Protein AF-A0A3N2MIT5-F1 (afdb_monomer_lite)

Radius of gyration: 12.81 Å; chains: 1; bounding box: 23×27×37 Å

pLDDT: mean 94.45, std 5.13, range [71.5, 98.19]

Secondary structure (DSSP, 8-state):
-PPTT-EEEEEETTEEEEEEEEEEEE-SS-EEEEEEE-TTSPEEETT-HHHHHHHHHHHTTPPPPTT-

Structure (mmCIF, N/CA/C/O backbone):
data_AF-A0A3N2MIT5-F1
#
_entry.id   AF-A0A3N2MIT5-F1
#
loop_
_atom_site.group_PDB
_atom_site.id
_atom_site.type_symbol
_atom_site.label_atom_id
_atom_site.label_alt_id
_atom_site.label_comp_id
_atom_site.label_asym_id
_atom_site.label_entity_id
_atom_site.label_seq_id
_atom_site.pdbx_PDB_ins_code
_atom_site.Cartn_x
_atom_site.Cartn_y
_atom_site.Cartn_z
_atom_site.occupancy
_atom_site.B_iso_or_equiv
_atom_site.auth_seq_id
_atom_site.auth_comp_id
_atom_site.auth_asym_id
_atom_site.auth_atom_id
_atom_site.pdbx_PDB_model_num
ATOM 1 N N . MET A 1 1 ? 0.414 9.939 9.992 1.00 77.94 1 MET A N 1
ATOM 2 C CA . MET A 1 1 ? 0.271 8.467 9.930 1.00 77.94 1 MET A CA 1
ATOM 3 C C . MET A 1 1 ? -0.691 8.099 8.814 1.00 77.94 1 MET A C 1
ATOM 5 O O . MET A 1 1 ? -1.581 8.903 8.547 1.00 77.94 1 MET A O 1
ATOM 9 N N . PRO A 1 2 ? -0.525 6.939 8.160 1.00 88.75 2 PRO A N 1
ATOM 10 C CA . PRO A 1 2 ? -1.535 6.399 7.253 1.00 88.75 2 PRO A CA 1
ATOM 11 C C . PRO A 1 2 ? -2.892 6.238 7.945 1.00 88.75 2 PRO A C 1
ATOM 13 O O . PRO A 1 2 ? -2.945 6.040 9.158 1.00 88.75 2 PRO A O 1
ATOM 16 N N . LYS A 1 3 ? -3.982 6.307 7.179 1.00 93.31 3 LYS A N 1
ATOM 17 C CA . LYS A 1 3 ? -5.342 6.033 7.668 1.00 93.31 3 LYS A CA 1
ATOM 18 C C . LYS A 1 3 ? -5.715 4.569 7.437 1.00 93.31 3 LYS A C 1
ATOM 20 O O . LYS A 1 3 ? -5.226 3.949 6.497 1.00 93.31 3 LYS A O 1
ATOM 25 N N . LYS A 1 4 ? -6.627 4.021 8.246 1.00 95.94 4 LYS A N 1
ATOM 26 C CA . LYS A 1 4 ? -7.242 2.717 7.951 1.00 95.94 4 LYS A CA 1
ATOM 27 C C . LYS A 1 4 ? -7.895 2.757 6.563 1.00 95.94 4 LYS A C 1
ATOM 29 O O . LYS A 1 4 ? -8.555 3.736 6.227 1.00 95.94 4 LYS A O 1
ATOM 34 N N . GLY A 1 5 ? -7.676 1.714 5.766 1.00 96.06 5 GLY A N 1
ATOM 35 C CA . GLY A 1 5 ? -8.116 1.625 4.371 1.00 96.06 5 GLY A CA 1
ATOM 36 C C . GLY A 1 5 ? -7.173 2.282 3.358 1.00 96.06 5 GLY A C 1
ATOM 37 O O . GLY A 1 5 ? -7.353 2.087 2.163 1.00 96.06 5 GLY A O 1
ATOM 38 N N . GLN A 1 6 ? -6.152 3.017 3.805 1.00 97.56 6 GLN A N 1
ATOM 39 C CA . GLN A 1 6 ? -5.168 3.621 2.910 1.00 97.56 6 GLN A CA 1
ATOM 40 C C . GLN A 1 6 ? -4.238 2.549 2.332 1.00 97.56 6 GLN A C 1
ATOM 42 O O . GLN A 1 6 ? -3.761 1.670 3.053 1.00 97.56 6 GLN A O 1
ATOM 47 N N . TYR A 1 7 ? -3.926 2.654 1.046 1.00 97.88 7 TYR A N 1
ATOM 48 C CA . TYR A 1 7 ? -2.907 1.832 0.407 1.00 97.88 7 TYR A CA 1
ATOM 49 C C . TYR A 1 7 ? -1.510 2.394 0.678 1.00 97.88 7 TYR A C 1
ATOM 51 O O . TYR A 1 7 ? -1.301 3.608 0.737 1.00 97.88 7 TYR A O 1
ATOM 59 N N . VAL A 1 8 ? -0.541 1.504 0.850 1.00 97.25 8 VAL A N 1
ATOM 60 C CA . VAL A 1 8 ? 0.882 1.800 1.060 1.00 97.25 8 VAL A CA 1
ATOM 61 C C . VAL A 1 8 ? 1.727 0.758 0.327 1.00 97.25 8 VAL A C 1
ATOM 63 O O . VAL A 1 8 ? 1.207 -0.253 -0.142 1.00 97.25 8 VAL A O 1
ATOM 66 N N . PHE A 1 9 ? 3.040 0.963 0.242 1.00 96.62 9 PHE A N 1
ATOM 67 C CA . PHE A 1 9 ? 3.968 -0.049 -0.263 1.00 96.62 9 PHE A CA 1
ATOM 68 C C . PHE A 1 9 ? 5.020 -0.391 0.793 1.00 96.62 9 PHE A C 1
ATOM 70 O O . PHE A 1 9 ? 5.413 0.458 1.594 1.00 96.62 9 PHE A O 1
ATOM 77 N N . ARG A 1 10 ? 5.497 -1.639 0.793 1.00 96.12 10 ARG A N 1
ATOM 78 C CA . ARG A 1 10 ? 6.601 -2.088 1.658 1.00 96.12 10 ARG A CA 1
ATOM 79 C C . ARG A 1 10 ? 7.626 -2.894 0.875 1.00 96.12 10 ARG A C 1
ATOM 81 O O . ARG A 1 10 ? 7.252 -3.655 -0.015 1.00 96.12 10 ARG A O 1
ATOM 88 N N . LEU A 1 11 ? 8.898 -2.799 1.252 1.00 97.00 11 LEU A N 1
ATOM 89 C CA . LEU A 1 11 ? 9.941 -3.654 0.689 1.00 97.00 11 LEU A CA 1
ATOM 90 C C . LEU A 1 11 ? 9.886 -5.050 1.326 1.00 97.00 11 LEU A C 1
ATOM 92 O O . LEU A 1 11 ? 9.896 -5.189 2.549 1.00 97.00 11 LEU A O 1
ATOM 96 N N . LYS A 1 12 ? 9.829 -6.104 0.510 1.00 95.06 12 LYS A N 1
ATOM 97 C CA . LYS A 1 12 ? 9.897 -7.503 0.952 1.00 95.06 12 LYS A CA 1
ATOM 98 C C . LYS A 1 12 ? 10.691 -8.321 -0.064 1.00 95.06 12 LYS A C 1
ATOM 100 O O . LYS A 1 12 ? 10.239 -8.499 -1.190 1.00 95.06 12 LYS A O 1
ATOM 105 N N . ARG A 1 13 ? 11.844 -8.859 0.358 1.00 94.62 13 ARG A N 1
ATOM 106 C CA . ARG A 1 13 ? 12.714 -9.736 -0.457 1.00 94.62 13 ARG A CA 1
ATOM 107 C C . ARG A 1 13 ? 13.066 -9.142 -1.835 1.00 94.62 13 ARG A C 1
ATOM 109 O O . ARG A 1 13 ? 12.953 -9.828 -2.839 1.00 94.62 13 ARG A O 1
ATOM 116 N N . GLY A 1 14 ? 13.440 -7.860 -1.884 1.00 97.00 14 GLY A N 1
ATOM 117 C CA . GLY A 1 14 ? 13.824 -7.187 -3.134 1.00 97.00 14 GLY A CA 1
ATOM 118 C C . GLY A 1 14 ? 12.659 -6.712 -4.011 1.00 97.00 14 GLY A C 1
ATOM 119 O O . GLY A 1 14 ? 12.900 -6.255 -5.122 1.00 97.00 14 GLY A O 1
ATOM 120 N N . TYR A 1 15 ? 11.418 -6.783 -3.521 1.00 97.94 15 TYR A N 1
ATOM 121 C CA . TYR A 1 15 ? 10.240 -6.276 -4.227 1.00 97.94 15 TYR A CA 1
ATOM 122 C C . TYR A 1 15 ? 9.428 -5.321 -3.351 1.00 97.94 15 TYR A C 1
ATOM 124 O O . TYR A 1 15 ? 9.181 -5.603 -2.175 1.00 97.94 15 TYR A O 1
ATOM 132 N N . TRP A 1 16 ? 8.972 -4.213 -3.925 1.00 97.94 16 TRP A N 1
ATOM 133 C CA . TRP A 1 16 ? 7.948 -3.353 -3.351 1.00 97.94 16 TRP A CA 1
ATOM 134 C C . TRP A 1 16 ? 6.580 -4.007 -3.543 1.00 97.94 16 TRP A C 1
ATOM 136 O O . TRP A 1 16 ? 6.156 -4.275 -4.665 1.00 97.94 16 TRP A O 1
ATOM 146 N N . ARG A 1 17 ? 5.889 -4.287 -2.439 1.00 97.75 17 ARG A N 1
ATOM 147 C CA . ARG A 1 17 ? 4.553 -4.891 -2.443 1.00 97.75 17 ARG A CA 1
ATOM 148 C C . ARG A 1 17 ? 3.516 -3.898 -1.966 1.00 97.75 17 ARG A C 1
ATOM 150 O O . ARG A 1 17 ? 3.717 -3.267 -0.924 1.00 97.75 17 ARG A O 1
ATOM 157 N N . ILE A 1 18 ? 2.399 -3.828 -2.679 1.00 98.19 18 ILE A N 1
ATOM 158 C CA . ILE A 1 18 ? 1.247 -3.028 -2.278 1.00 98.19 18 ILE A CA 1
ATOM 159 C C . ILE A 1 18 ? 0.550 -3.693 -1.089 1.00 98.19 18 ILE A C 1
ATOM 161 O O . ILE A 1 18 ? 0.362 -4.911 -1.029 1.00 98.19 18 ILE A O 1
ATOM 165 N N . CYS A 1 19 ? 0.217 -2.879 -0.100 1.00 98.06 19 CYS A N 1
ATOM 166 C CA . CYS A 1 19 ? -0.467 -3.284 1.114 1.00 98.06 19 CYS A CA 1
ATOM 167 C C . CYS A 1 19 ? -1.604 -2.305 1.411 1.00 98.06 19 CYS A C 1
ATOM 169 O O . CYS A 1 19 ? -1.545 -1.147 1.008 1.00 98.06 19 CYS A O 1
ATOM 171 N N . ILE A 1 20 ? -2.598 -2.757 2.168 1.00 97.75 20 ILE A N 1
ATOM 172 C CA . ILE A 1 20 ? -3.660 -1.919 2.721 1.00 97.75 20 ILE A CA 1
ATOM 173 C C . ILE A 1 20 ? -3.491 -1.819 4.234 1.00 97.75 20 ILE A C 1
ATOM 175 O O . ILE A 1 20 ? -3.151 -2.801 4.901 1.00 97.75 20 ILE A O 1
ATOM 179 N N . VAL A 1 21 ? -3.710 -0.627 4.777 1.00 97.88 21 VAL A N 1
ATOM 180 C CA . VAL A 1 21 ? -3.682 -0.379 6.218 1.00 97.88 21 VAL A CA 1
ATOM 181 C C . VAL A 1 21 ? -4.956 -0.940 6.844 1.00 97.88 21 VAL A C 1
ATOM 183 O O . VAL A 1 21 ? -6.061 -0.490 6.538 1.00 97.88 21 VAL A O 1
ATOM 186 N N . THR A 1 22 ? -4.814 -1.922 7.730 1.00 97.44 22 THR A N 1
ATOM 187 C CA . THR A 1 22 ? -5.947 -2.615 8.371 1.00 97.44 22 THR A CA 1
ATOM 188 C C . THR A 1 22 ? -6.332 -2.002 9.712 1.00 97.44 22 THR A C 1
ATOM 190 O O . THR A 1 22 ? -7.499 -2.046 10.105 1.00 97.44 22 THR A O 1
ATOM 193 N N . GLU A 1 23 ? -5.370 -1.389 10.392 1.00 95.81 23 GLU A N 1
ATOM 194 C CA . GLU A 1 23 ? -5.534 -0.763 11.701 1.00 95.81 23 GLU A CA 1
ATOM 195 C C . GLU A 1 23 ? -4.523 0.371 11.877 1.00 95.81 23 GLU A C 1
ATOM 197 O O . GLU A 1 23 ? -3.438 0.343 11.297 1.00 95.81 23 GLU A O 1
ATOM 202 N N . VAL A 1 24 ? -4.884 1.361 12.687 1.00 95.94 24 VAL A N 1
ATOM 203 C CA . VAL A 1 24 ? -4.005 2.449 13.125 1.00 95.94 24 VAL A CA 1
ATOM 204 C C . VAL A 1 24 ? -4.152 2.515 14.636 1.00 95.94 24 VAL A C 1
ATOM 206 O O . VAL A 1 24 ? -5.280 2.538 15.127 1.00 95.94 24 VAL A O 1
ATOM 209 N N . PHE A 1 25 ? -3.041 2.516 15.363 1.00 93.44 25 PHE A N 1
ATOM 210 C CA . PHE A 1 25 ? -3.039 2.522 16.822 1.00 93.44 25 PHE A CA 1
ATOM 211 C C . PHE A 1 25 ? -2.074 3.581 17.347 1.00 93.44 25 PHE A C 1
ATOM 213 O O . PHE A 1 25 ? -1.026 3.843 16.756 1.00 93.44 25 PHE A O 1
ATOM 220 N N . SER A 1 26 ? -2.442 4.197 18.464 1.00 93.69 26 SER A N 1
ATOM 221 C CA . SER A 1 26 ? -1.617 5.166 19.176 1.00 93.69 26 SER A CA 1
ATOM 222 C C . SER A 1 26 ? -1.865 5.012 20.670 1.00 93.69 26 SER A C 1
ATOM 224 O O . SER A 1 26 ? -3.017 4.968 21.093 1.00 93.69 26 SER A O 1
ATOM 226 N N . ASN A 1 27 ? -0.793 4.925 21.449 1.00 89.38 27 ASN A N 1
ATOM 227 C CA . ASN A 1 27 ? -0.796 4.981 22.908 1.00 89.38 27 ASN A CA 1
ATOM 228 C C . ASN A 1 27 ? 0.285 5.971 23.383 1.00 89.38 27 ASN A C 1
ATOM 230 O O . ASN A 1 27 ? 0.974 6.575 22.559 1.00 89.38 27 ASN A O 1
ATOM 234 N N . ASP A 1 28 ? 0.444 6.123 24.698 1.00 91.50 28 ASP A N 1
ATOM 235 C CA . ASP A 1 28 ? 1.352 7.110 25.307 1.00 91.50 28 ASP A CA 1
ATOM 236 C C . ASP A 1 28 ? 2.842 6.890 24.977 1.00 91.50 28 ASP A C 1
ATOM 238 O O . ASP A 1 28 ? 3.662 7.785 25.165 1.00 91.50 28 ASP A O 1
ATOM 242 N N . THR A 1 29 ? 3.209 5.710 24.470 1.00 90.88 29 THR A N 1
ATOM 243 C CA . THR A 1 29 ? 4.608 5.310 24.224 1.00 90.88 29 THR A CA 1
ATOM 244 C C . THR A 1 29 ? 4.908 4.971 22.770 1.00 90.88 29 THR A C 1
ATOM 246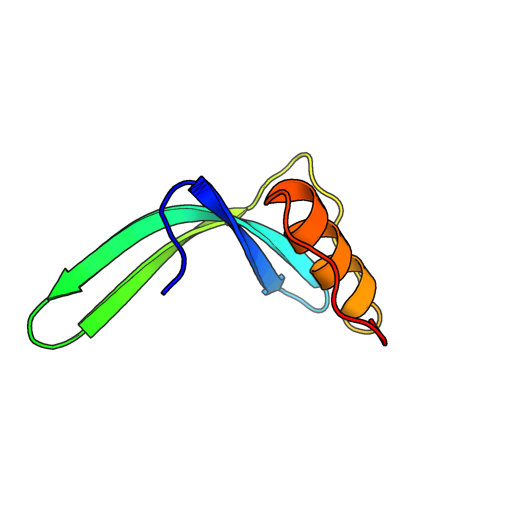 O O . THR A 1 29 ? 6.064 5.018 22.351 1.00 90.88 29 THR A O 1
ATOM 249 N N . CYS A 1 30 ? 3.896 4.626 21.974 1.00 88.88 30 CYS A N 1
ATOM 250 C CA . CYS A 1 30 ? 4.081 4.271 20.582 1.00 88.88 30 CYS A CA 1
ATOM 251 C C . CYS A 1 30 ? 2.842 4.562 19.739 1.00 88.88 30 CYS A C 1
ATOM 253 O O . CYS A 1 30 ? 1.695 4.487 20.176 1.00 88.88 30 CYS A O 1
ATOM 255 N N . SER A 1 31 ? 3.098 4.851 18.471 1.00 93.25 31 SER A N 1
ATOM 256 C CA . SER A 1 31 ? 2.066 4.919 17.454 1.00 93.25 31 SER A CA 1
ATOM 257 C C . SER A 1 31 ? 2.508 4.071 16.266 1.00 93.25 31 SER A C 1
ATOM 259 O O . SER A 1 31 ? 3.675 4.080 15.870 1.00 93.25 31 SER A O 1
ATOM 261 N N . GLY A 1 32 ? 1.584 3.289 15.715 1.00 93.75 32 GLY A N 1
ATOM 262 C CA . GLY A 1 32 ? 1.837 2.452 14.554 1.00 93.75 32 GLY A CA 1
ATOM 263 C C . GLY A 1 32 ? 0.590 2.178 13.724 1.00 93.75 32 GLY A C 1
ATOM 264 O O . GLY A 1 32 ? -0.478 2.763 13.909 1.00 93.75 32 GLY A O 1
ATOM 265 N N . TYR A 1 33 ? 0.755 1.297 12.747 1.00 96.00 33 TYR A N 1
ATOM 266 C CA . TYR A 1 33 ? -0.334 0.819 11.912 1.00 96.00 33 TYR A CA 1
ATOM 267 C C . TYR A 1 33 ? -0.032 -0.598 11.426 1.00 96.00 33 TYR A C 1
ATOM 269 O O . TYR A 1 33 ? 1.116 -0.936 11.125 1.00 96.00 33 TYR A O 1
ATOM 277 N N . GLY A 1 34 ? -1.069 -1.428 11.359 1.00 96.19 34 GLY A N 1
ATOM 278 C CA . GLY A 1 34 ? -1.002 -2.762 10.773 1.00 96.19 34 GLY A CA 1
ATOM 279 C C . GLY A 1 34 ? -1.246 -2.701 9.268 1.00 96.19 34 GLY A C 1
ATOM 280 O O . GLY A 1 34 ? -2.003 -1.859 8.775 1.00 96.19 34 GLY A O 1
ATOM 281 N N . ILE A 1 35 ? -0.597 -3.595 8.522 1.00 97.31 35 ILE A N 1
ATOM 282 C CA . ILE A 1 35 ? -0.737 -3.694 7.066 1.00 97.31 35 ILE A CA 1
ATOM 283 C C . ILE A 1 35 ? -0.995 -5.133 6.634 1.00 97.31 35 ILE A C 1
ATOM 285 O O . ILE A 1 35 ? -0.364 -6.068 7.130 1.00 97.31 35 ILE A O 1
ATOM 289 N N . LYS A 1 36 ? -1.850 -5.301 5.626 1.00 97.38 36 LYS A N 1
ATOM 290 C CA . LYS A 1 36 ? -2.066 -6.568 4.923 1.00 97.38 36 LYS A CA 1
ATOM 291 C C . LYS A 1 36 ? -1.637 -6.422 3.466 1.00 97.38 36 LYS A C 1
ATOM 293 O O . LYS A 1 36 ? -1.994 -5.445 2.815 1.00 97.38 36 LYS A O 1
ATOM 298 N N . THR A 1 37 ? -0.855 -7.369 2.949 1.00 96.50 37 THR A N 1
ATOM 299 C CA . THR A 1 37 ? -0.482 -7.384 1.524 1.00 96.50 37 THR A CA 1
ATOM 300 C C . THR A 1 37 ? -1.726 -7.596 0.659 1.00 96.50 37 THR A C 1
ATOM 302 O O . THR A 1 37 ? -2.602 -8.375 1.023 1.00 96.50 37 THR A O 1
ATOM 305 N N . CYS A 1 38 ? -1.817 -6.865 -0.451 1.00 95.69 38 CYS A N 1
ATOM 306 C CA . CYS A 1 38 ? -2.894 -7.016 -1.424 1.00 95.69 38 CYS A CA 1
ATOM 307 C C . CYS A 1 38 ? -2.480 -8.071 -2.458 1.00 95.69 38 CYS A C 1
ATOM 309 O O . CYS A 1 38 ? -1.591 -7.807 -3.261 1.00 95.69 38 CYS A O 1
ATOM 311 N N . ASP A 1 39 ? -3.093 -9.257 -2.433 1.00 90.06 39 ASP A N 1
ATOM 312 C CA . ASP A 1 39 ? -2.690 -10.370 -3.314 1.00 90.06 39 ASP A CA 1
ATOM 313 C C . ASP A 1 39 ? -3.050 -10.135 -4.793 1.00 90.06 39 ASP A C 1
ATOM 315 O O . ASP A 1 39 ? -2.405 -10.686 -5.679 1.00 90.06 39 ASP A O 1
ATOM 319 N N . ASN A 1 40 ? -4.025 -9.261 -5.063 1.00 93.06 40 ASN A N 1
ATOM 320 C CA . ASN A 1 40 ? -4.446 -8.879 -6.416 1.00 93.06 40 ASN A CA 1
ATOM 321 C C . ASN A 1 40 ? -3.644 -7.700 -7.000 1.00 93.06 40 ASN A C 1
ATOM 323 O O . ASN A 1 40 ? -4.001 -7.178 -8.051 1.00 93.06 40 ASN A O 1
ATOM 327 N N . GLU A 1 41 ? -2.594 -7.243 -6.315 1.00 96.06 41 GLU A N 1
ATOM 328 C CA . GLU A 1 41 ? -1.770 -6.115 -6.751 1.00 96.06 41 GLU A CA 1
ATOM 329 C C . GLU A 1 41 ? -0.395 -6.582 -7.245 1.00 96.06 41 GLU A C 1
ATOM 331 O O . GLU A 1 41 ? 0.183 -7.521 -6.683 1.00 96.06 41 GLU A O 1
ATOM 336 N N . PRO A 1 42 ? 0.179 -5.919 -8.266 1.00 94.44 42 PRO A N 1
ATOM 337 C CA . PRO A 1 42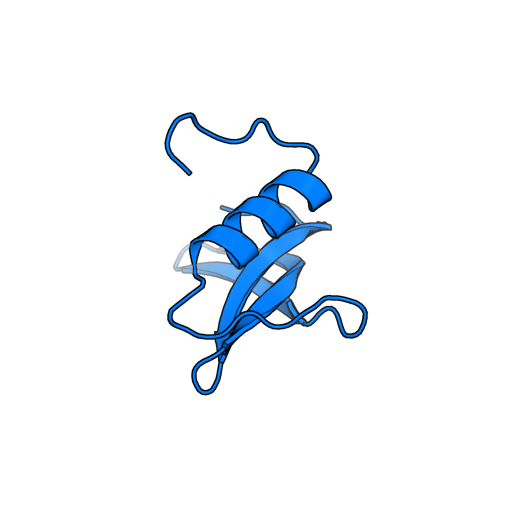 ? 1.505 -6.260 -8.748 1.00 94.44 42 PRO A CA 1
ATOM 338 C C . PRO A 1 42 ? 2.567 -6.040 -7.663 1.00 94.44 42 PRO A C 1
ATOM 340 O O . PRO A 1 42 ? 2.457 -5.186 -6.777 1.00 94.44 42 PRO A O 1
ATOM 343 N N . SER A 1 43 ? 3.640 -6.820 -7.760 1.00 96.94 43 SER A N 1
ATOM 344 C CA . SER A 1 43 ? 4.883 -6.559 -7.038 1.00 96.94 43 SER A CA 1
ATOM 345 C C . SER A 1 43 ? 5.859 -5.866 -7.975 1.00 96.94 43 SER A C 1
ATOM 347 O O . SER A 1 43 ? 6.046 -6.308 -9.106 1.00 96.94 43 SER A O 1
ATOM 349 N N . PHE A 1 44 ? 6.511 -4.817 -7.492 1.00 97.75 44 PHE A N 1
ATOM 350 C CA . PHE A 1 44 ? 7.478 -4.053 -8.272 1.00 97.75 44 PHE A CA 1
ATOM 351 C C . PHE A 1 44 ? 8.891 -4.442 -7.833 1.00 97.75 44 PHE A C 1
ATOM 353 O O . PHE A 1 44 ? 9.129 -4.556 -6.628 1.00 97.75 44 PHE A O 1
ATOM 360 N N . PRO A 1 45 ? 9.840 -4.686 -8.747 1.00 98.00 45 PRO A N 1
ATOM 361 C CA . PRO A 1 45 ? 11.226 -4.948 -8.368 1.00 98.00 45 PRO A CA 1
ATOM 362 C C . PRO A 1 45 ? 11.820 -3.754 -7.608 1.00 98.00 45 PRO A C 1
ATOM 364 O O . PRO A 1 45 ? 11.365 -2.625 -7.762 1.00 98.00 45 PRO A O 1
ATOM 367 N N . TYR A 1 46 ? 12.855 -3.980 -6.794 1.00 97.25 46 TYR A N 1
ATOM 368 C CA . TYR A 1 46 ? 13.480 -2.935 -5.969 1.00 97.25 46 TYR A CA 1
ATOM 369 C C . TYR A 1 46 ? 13.857 -1.673 -6.765 1.00 97.25 46 TYR A C 1
ATOM 371 O O . TYR A 1 46 ? 13.641 -0.561 -6.280 1.00 97.25 46 TYR A O 1
ATOM 379 N N . ALA A 1 47 ? 14.360 -1.859 -7.991 1.00 97.56 47 ALA A N 1
ATOM 380 C CA . ALA A 1 47 ? 14.723 -0.784 -8.913 1.00 97.56 47 ALA A CA 1
ATOM 381 C C . ALA A 1 47 ? 13.517 0.052 -9.386 1.00 97.56 47 ALA A C 1
ATOM 383 O O . ALA A 1 47 ? 13.673 1.234 -9.673 1.00 97.56 47 ALA A O 1
ATOM 384 N N . ASP A 1 48 ? 12.314 -0.525 -9.412 1.00 96.88 48 ASP A N 1
ATOM 385 C CA . ASP A 1 48 ? 11.079 0.153 -9.811 1.00 96.88 48 ASP A CA 1
ATOM 386 C C . ASP A 1 48 ? 10.286 0.649 -8.594 1.00 96.88 48 ASP A C 1
ATOM 388 O O . ASP A 1 48 ? 9.141 0.278 -8.322 1.00 96.88 48 ASP A O 1
ATOM 392 N N . ARG A 1 49 ? 10.926 1.515 -7.806 1.00 96.06 49 ARG A N 1
ATOM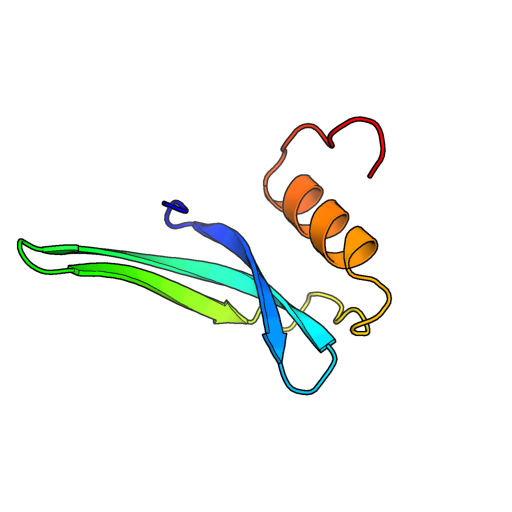 393 C CA . ARG A 1 49 ? 10.248 2.174 -6.685 1.00 96.06 49 ARG A CA 1
ATOM 394 C C . ARG A 1 49 ? 9.150 3.125 -7.171 1.00 96.06 49 ARG A C 1
ATOM 396 O O . ARG A 1 49 ? 8.120 3.242 -6.509 1.00 96.06 49 ARG A O 1
ATOM 403 N N . ASN A 1 50 ? 9.351 3.804 -8.302 1.00 96.62 50 ASN A N 1
ATOM 404 C CA . ASN A 1 50 ? 8.392 4.788 -8.811 1.00 96.62 50 ASN A CA 1
ATOM 405 C C . ASN A 1 50 ? 7.095 4.128 -9.297 1.00 96.62 50 ASN A C 1
ATOM 407 O O . ASN A 1 50 ? 6.030 4.684 -9.038 1.00 96.62 50 ASN A O 1
ATOM 411 N N . GLY A 1 51 ? 7.149 2.934 -9.901 1.00 96.69 51 GLY A N 1
ATOM 412 C CA . GLY A 1 51 ? 5.957 2.147 -10.226 1.00 96.69 51 GLY A CA 1
ATOM 413 C C . GLY A 1 51 ? 5.111 1.839 -8.988 1.00 96.69 51 GLY A C 1
ATOM 414 O O . GLY A 1 51 ? 3.908 2.110 -8.975 1.00 96.69 51 GLY A O 1
ATOM 415 N N . ALA A 1 52 ? 5.749 1.397 -7.897 1.00 97.25 52 ALA A N 1
ATOM 416 C CA . ALA A 1 52 ? 5.064 1.150 -6.627 1.00 97.25 52 ALA A CA 1
ATOM 417 C C . ALA A 1 52 ? 4.445 2.423 -6.026 1.00 97.25 52 ALA A C 1
ATOM 419 O O . ALA A 1 52 ? 3.320 2.389 -5.525 1.00 97.25 52 ALA A O 1
ATOM 420 N N . VAL A 1 53 ? 5.160 3.554 -6.088 1.00 96.81 53 VAL A N 1
ATOM 421 C CA . VAL A 1 53 ? 4.647 4.851 -5.620 1.00 96.81 53 VAL A CA 1
ATOM 422 C C . VAL A 1 53 ? 3.428 5.269 -6.440 1.00 96.81 53 VAL A C 1
ATOM 424 O O . VAL A 1 53 ? 2.391 5.561 -5.851 1.00 96.81 53 VAL A O 1
ATOM 427 N N . ARG A 1 54 ? 3.515 5.259 -7.777 1.00 96.88 54 ARG A N 1
ATOM 428 C CA . ARG A 1 54 ? 2.398 5.632 -8.660 1.00 96.88 54 ARG A CA 1
ATOM 429 C C . ARG A 1 54 ? 1.167 4.779 -8.378 1.00 96.88 54 ARG A C 1
ATOM 431 O O . ARG A 1 54 ? 0.102 5.332 -8.129 1.00 96.88 54 ARG A O 1
ATOM 438 N N . ARG A 1 55 ? 1.336 3.458 -8.254 1.00 96.75 55 ARG A N 1
ATOM 439 C CA . ARG A 1 55 ? 0.218 2.558 -7.955 1.00 96.75 55 ARG A CA 1
ATOM 440 C C . ARG A 1 55 ? -0.459 2.869 -6.620 1.00 96.75 55 ARG A C 1
ATOM 442 O O . ARG A 1 55 ? -1.683 2.848 -6.539 1.00 96.75 55 ARG A O 1
ATOM 449 N N . VAL A 1 56 ? 0.311 3.192 -5.578 1.00 97.19 56 VAL A N 1
ATOM 450 C CA . VAL A 1 56 ? -0.252 3.626 -4.288 1.00 97.19 56 VAL A CA 1
ATOM 451 C C . VAL A 1 56 ? -1.018 4.943 -4.411 1.00 97.19 56 VAL A C 1
ATOM 453 O O . VAL A 1 56 ? -2.061 5.092 -3.778 1.00 97.19 56 VAL A O 1
ATOM 456 N N . TYR A 1 57 ? -0.526 5.898 -5.199 1.00 97.19 57 TYR A N 1
ATOM 457 C CA . TYR A 1 57 ? -1.232 7.160 -5.424 1.00 97.19 57 TYR A CA 1
ATOM 458 C C . TYR A 1 57 ? -2.550 6.936 -6.165 1.00 97.19 57 TYR A C 1
ATOM 460 O O . TYR A 1 57 ? -3.576 7.447 -5.717 1.00 97.19 57 TYR A O 1
ATOM 468 N N . ASP A 1 58 ? -2.539 6.112 -7.213 1.00 96.31 58 ASP A N 1
ATOM 469 C CA . ASP A 1 58 ? -3.734 5.760 -7.982 1.00 96.31 58 ASP A CA 1
ATOM 470 C C . ASP A 1 58 ? -4.794 5.095 -7.095 1.00 96.31 58 ASP A C 1
ATOM 472 O O . ASP A 1 58 ? -5.946 5.524 -7.066 1.00 96.31 58 ASP A O 1
ATOM 476 N N . LEU A 1 59 ? -4.397 4.088 -6.309 1.00 96.56 59 LEU A N 1
ATOM 477 C CA . LEU A 1 59 ? -5.299 3.349 -5.417 1.00 96.56 59 LEU A CA 1
ATOM 478 C C . LEU A 1 59 ? -5.912 4.219 -4.315 1.00 96.56 59 LEU A C 1
ATOM 480 O O . LEU A 1 59 ? -7.031 3.964 -3.879 1.00 96.56 59 LEU A O 1
ATOM 484 N N . ASN A 1 60 ? -5.191 5.242 -3.856 1.00 97.00 60 ASN A N 1
ATOM 485 C CA . ASN A 1 60 ? -5.704 6.183 -2.863 1.00 97.00 60 ASN A CA 1
ATOM 486 C C . ASN A 1 60 ? -6.435 7.391 -3.479 1.00 97.00 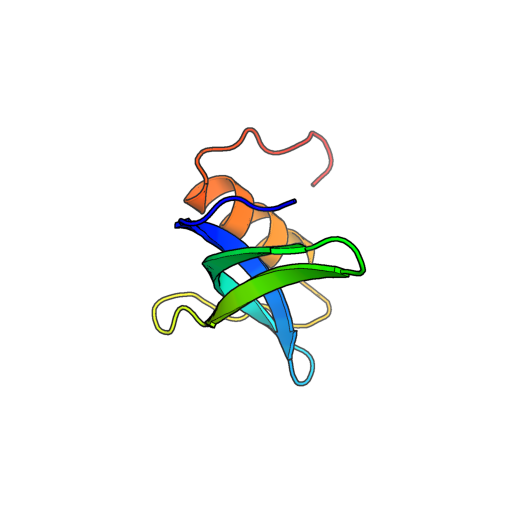60 ASN A C 1
ATOM 488 O O . ASN A 1 60 ? -6.914 8.245 -2.730 1.00 97.00 60 ASN A O 1
ATOM 492 N N . GLY A 1 61 ? -6.492 7.509 -4.811 1.00 96.44 61 GLY A N 1
ATOM 493 C CA . GLY A 1 61 ? -7.065 8.673 -5.493 1.00 96.44 61 GLY A CA 1
ATOM 494 C C . GLY A 1 61 ? -6.286 9.971 -5.248 1.00 96.44 61 GLY A C 1
ATOM 495 O O . GLY A 1 61 ? -6.870 11.053 -5.187 1.00 96.44 61 GLY A O 1
ATOM 496 N N . TRP A 1 62 ? -4.970 9.885 -5.047 1.00 95.50 62 TRP A N 1
ATOM 497 C CA . TRP A 1 62 ? -4.117 11.041 -4.784 1.00 95.50 62 TRP A CA 1
ATOM 498 C C . TRP A 1 62 ? -3.532 11.636 -6.057 1.00 95.50 62 TRP A C 1
ATOM 500 O O . TRP A 1 62 ? -3.261 10.953 -7.040 1.00 95.50 62 TRP A O 1
ATOM 510 N N . LYS A 1 63 ? -3.230 12.933 -6.005 1.00 94.81 63 LYS A N 1
ATOM 511 C CA . LYS A 1 63 ? -2.517 13.608 -7.086 1.00 94.81 63 LY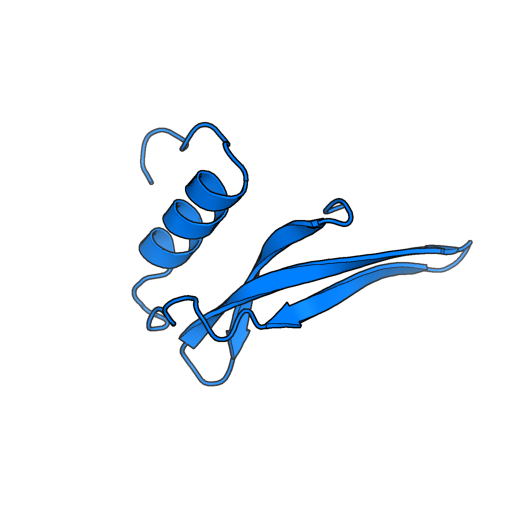S A CA 1
ATOM 512 C C . LYS A 1 63 ? -1.050 13.178 -7.113 1.00 94.81 63 LYS A C 1
ATOM 514 O O . LYS A 1 63 ? -0.326 13.412 -6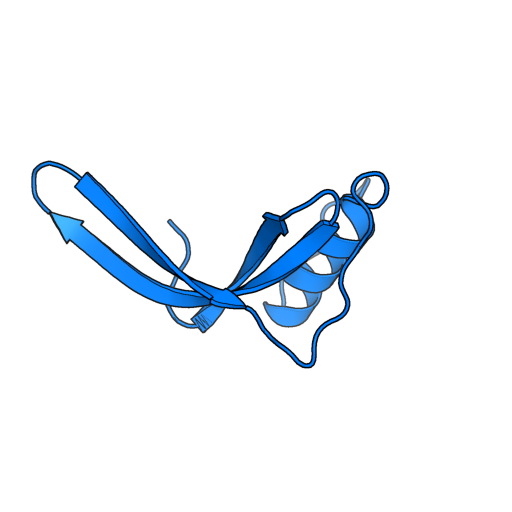.145 1.00 94.81 63 LYS A O 1
ATOM 519 N N . ILE A 1 64 ? -0.608 12.607 -8.233 1.00 90.69 64 ILE A N 1
ATOM 520 C CA . ILE A 1 64 ? 0.793 12.222 -8.442 1.00 90.69 64 ILE A CA 1
ATOM 521 C C . ILE A 1 64 ? 1.679 13.490 -8.454 1.00 90.69 64 ILE A C 1
ATOM 523 O O . ILE A 1 64 ? 1.376 14.440 -9.187 1.00 90.69 64 ILE A O 1
ATOM 527 N N . PRO A 1 65 ? 2.756 13.549 -7.648 1.00 85.88 65 PRO A N 1
ATOM 528 C CA . PRO A 1 65 ? 3.705 14.655 -7.655 1.00 85.88 65 PRO A CA 1
ATOM 529 C C . PRO A 1 65 ? 4.403 14.791 -9.010 1.00 85.88 65 PRO A C 1
ATOM 531 O O . PRO A 1 65 ? 4.709 13.801 -9.671 1.00 85.88 65 PRO A O 1
ATOM 534 N N . LYS A 1 66 ? 4.705 16.028 -9.417 1.00 81.75 66 LYS A N 1
ATOM 535 C CA . LYS A 1 66 ? 5.515 16.269 -10.618 1.00 81.75 66 LYS A CA 1
ATOM 536 C C . LYS A 1 66 ? 6.929 15.713 -10.395 1.00 81.75 66 LYS A C 1
ATOM 538 O O . LYS A 1 66 ? 7.540 16.030 -9.380 1.00 81.75 66 LYS A O 1
ATOM 543 N N . GLY A 1 67 ? 7.441 14.929 -11.345 1.00 77.31 67 GLY A N 1
ATOM 544 C CA . GLY A 1 67 ? 8.794 14.351 -11.286 1.00 77.31 67 GLY A CA 1
ATOM 545 C C . GLY A 1 67 ? 8.882 12.935 -10.702 1.00 77.31 67 GLY A C 1
ATOM 546 O O . GLY A 1 67 ? 9.985 12.464 -10.440 1.00 77.31 67 GLY A O 1
ATOM 547 N N . LEU A 1 68 ? 7.738 12.266 -10.510 1.00 71.50 68 LEU A N 1
ATOM 548 C CA . LEU A 1 68 ? 7.636 10.829 -10.222 1.00 71.50 68 LEU A CA 1
ATOM 549 C C . LEU A 1 68 ? 7.472 10.011 -11.499 1.00 71.50 68 LEU A C 1
ATOM 551 O O . LEU A 1 68 ? 6.642 10.399 -12.351 1.00 71.50 68 LEU A O 1
#

Foldseek 3Di:
DDDQQQWDWDDDPQWTFIWGFHAWDDDPPDTDTDIDTDPPDDIHGNVPPVVSVVVSCVSRVHDDDPPD

Sequence (68 aa):
MPKKGQYVFRLKRGYWRICIVTEVFSNDTCSGYGIKTCDNEPSFPYADRNGAVRRVYDLNGWKIPKGL